Protein AF-A0AAU3GAJ8-F1 (afdb_monomer_lite)

pLDDT: mean 73.3, std 19.75, range [35.81, 93.75]

Secondary structure (DSSP, 8-state):
---------------------------STT---EEETTEEESPPTTSB--GGGTT-EEE-TTT--EEEEEEETTEEEEE-

Sequence (80 aa):
MRLRAILSATVLAGGLLVAPVAAGTADAAACRVHQVSQHWECVTPGAFCSAAAHGKVGIAKVTGKRYRCKQSSPRWRWLR

Foldseek 3Di:
DDDDDDDDDDDDDPDDDDDWDDDDDDPDPDDDFDDDPQEIEQFDAFDFDTPVQAQGWYARPVPRDIFHQYCDPPTTGGYD

Radius of gyration: 20.11 Å; chains: 1; bounding box: 78×20×22 Å

Structure (mmCIF, N/CA/C/O backbone):
data_AF-A0AAU3GAJ8-F1
#
_entry.id   AF-A0AAU3GAJ8-F1
#
loop_
_atom_site.group_PDB
_atom_site.id
_atom_site.type_symbol
_atom_site.label_atom_id
_atom_site.label_alt_id
_atom_site.label_comp_id
_atom_site.label_asym_id
_atom_site.label_entity_id
_atom_site.label_seq_id
_atom_site.pdbx_PDB_ins_code
_atom_site.Cartn_x
_atom_site.Cartn_y
_atom_site.Cartn_z
_atom_site.occupancy
_atom_site.B_iso_or_equiv
_atom_site.auth_seq_id
_atom_site.auth_comp_id
_atom_site.auth_asym_id
_atom_site.auth_atom_id
_atom_site.pdbx_PDB_model_num
ATOM 1 N N . MET A 1 1 ? 60.776 -0.082 -4.764 1.00 35.81 1 MET A N 1
ATOM 2 C CA . MET A 1 1 ? 59.386 -0.559 -4.592 1.00 35.81 1 MET A CA 1
ATOM 3 C C . MET A 1 1 ? 58.554 0.611 -4.081 1.00 35.81 1 MET A C 1
ATOM 5 O O . MET A 1 1 ? 58.863 1.133 -3.020 1.00 35.81 1 MET A O 1
ATOM 9 N N . ARG A 1 2 ? 57.621 1.129 -4.891 1.00 45.84 2 ARG A N 1
ATOM 10 C CA . ARG A 1 2 ? 56.830 2.336 -4.587 1.00 45.84 2 ARG A CA 1
ATOM 11 C C . ARG A 1 2 ? 55.437 1.915 -4.113 1.00 45.84 2 ARG A C 1
ATOM 13 O O . ARG A 1 2 ? 54.721 1.286 -4.881 1.00 45.84 2 ARG A O 1
ATOM 20 N N . LEU A 1 3 ? 55.065 2.275 -2.887 1.00 46.16 3 LEU A N 1
ATOM 21 C CA . LEU A 1 3 ? 53.710 2.121 -2.347 1.00 46.16 3 LEU A CA 1
ATOM 22 C C . LEU A 1 3 ? 53.358 3.354 -1.507 1.00 46.16 3 LEU A C 1
ATOM 24 O O . LEU A 1 3 ? 53.918 3.561 -0.435 1.00 46.16 3 LEU A O 1
ATOM 28 N N . ARG A 1 4 ? 52.436 4.170 -2.026 1.00 51.97 4 ARG A N 1
ATOM 29 C CA . ARG A 1 4 ? 51.612 5.159 -1.309 1.00 51.97 4 ARG A CA 1
ATOM 30 C C . ARG A 1 4 ? 50.285 5.206 -2.085 1.00 51.97 4 ARG A C 1
ATOM 32 O O . ARG A 1 4 ? 50.291 5.631 -3.231 1.00 51.97 4 ARG A O 1
ATOM 39 N N . ALA A 1 5 ? 49.273 4.426 -1.715 1.00 52.97 5 ALA A N 1
ATOM 40 C CA . ALA A 1 5 ? 48.326 4.613 -0.612 1.00 52.97 5 ALA A CA 1
ATOM 41 C C . ALA A 1 5 ? 47.263 5.702 -0.892 1.00 52.97 5 ALA A C 1
ATOM 43 O O . ALA A 1 5 ? 47.552 6.890 -0.830 1.00 52.97 5 ALA A O 1
ATOM 44 N N . ILE A 1 6 ? 46.035 5.196 -1.096 1.00 55.19 6 ILE A N 1
ATOM 45 C CA . ILE A 1 6 ? 44.715 5.741 -0.722 1.00 55.19 6 ILE A CA 1
ATOM 46 C C . ILE A 1 6 ? 44.134 6.845 -1.628 1.00 55.19 6 ILE A C 1
ATOM 48 O O . ILE A 1 6 ? 44.390 8.031 -1.448 1.00 55.19 6 ILE A O 1
ATOM 52 N N . LEU A 1 7 ? 43.259 6.432 -2.557 1.00 52.34 7 LEU A N 1
ATOM 53 C CA . LEU A 1 7 ? 42.281 7.304 -3.216 1.00 52.34 7 LEU A CA 1
ATOM 54 C C . LEU A 1 7 ? 40.958 7.278 -2.441 1.00 52.34 7 LEU A C 1
ATOM 56 O O . LEU A 1 7 ? 40.320 6.235 -2.294 1.00 52.34 7 LEU A O 1
ATOM 60 N N . SER A 1 8 ? 40.574 8.453 -1.954 1.00 51.81 8 SER A N 1
ATOM 61 C CA . SER A 1 8 ? 39.341 8.725 -1.225 1.00 51.81 8 SER A CA 1
ATOM 62 C C . SER A 1 8 ? 38.133 8.856 -2.159 1.00 51.81 8 SER A C 1
ATOM 64 O O . SER A 1 8 ? 38.177 9.589 -3.140 1.00 51.81 8 SER A O 1
ATOM 66 N N . ALA A 1 9 ? 37.074 8.135 -1.782 1.00 53.81 9 ALA A N 1
ATOM 67 C CA . ALA A 1 9 ? 35.637 8.417 -1.866 1.00 53.81 9 ALA A CA 1
ATOM 68 C C . ALA A 1 9 ? 35.084 9.387 -2.930 1.00 53.81 9 ALA A C 1
ATOM 70 O O . ALA A 1 9 ? 35.445 10.556 -2.982 1.00 53.81 9 ALA A O 1
ATOM 71 N N . THR A 1 10 ? 34.011 8.956 -3.603 1.00 53.75 10 THR A N 1
ATOM 72 C CA . THR A 1 10 ? 32.749 9.724 -3.696 1.00 53.75 10 THR A CA 1
ATOM 73 C C . THR A 1 10 ? 31.642 8.838 -4.276 1.00 53.75 10 THR A C 1
ATOM 75 O O . THR A 1 10 ? 31.618 8.527 -5.462 1.00 53.75 10 THR A O 1
ATOM 78 N N . VAL A 1 11 ? 30.710 8.405 -3.423 1.00 55.66 11 VAL A N 1
ATOM 79 C CA . VAL A 1 11 ? 29.450 7.780 -3.851 1.00 55.66 11 VAL A CA 1
ATOM 80 C C . VAL A 1 11 ? 28.464 8.912 -4.128 1.00 55.66 11 VAL A C 1
ATOM 82 O O . VAL A 1 11 ? 27.942 9.519 -3.195 1.00 55.66 11 VAL A O 1
ATOM 85 N N . LEU A 1 12 ? 28.226 9.226 -5.404 1.00 48.69 12 LEU A N 1
ATOM 86 C CA . LEU A 1 12 ? 27.135 10.114 -5.809 1.00 48.69 12 LEU A CA 1
ATOM 87 C C . LEU A 1 12 ? 25.829 9.309 -5.834 1.00 48.69 12 LEU A C 1
ATOM 89 O O . LEU A 1 12 ? 25.562 8.545 -6.761 1.00 48.69 12 LEU A O 1
ATOM 93 N N . ALA A 1 13 ? 25.012 9.476 -4.797 1.00 49.16 13 ALA A N 1
ATOM 94 C CA . ALA A 1 13 ? 23.638 8.999 -4.782 1.00 49.16 13 ALA A CA 1
ATOM 95 C C . ALA A 1 13 ? 22.783 9.886 -5.706 1.00 49.16 13 ALA A C 1
ATOM 97 O O . ALA A 1 13 ? 22.381 10.989 -5.339 1.00 49.16 13 ALA A O 1
ATOM 98 N N . GLY A 1 14 ? 22.517 9.408 -6.923 1.00 43.12 14 GLY A N 1
ATOM 99 C CA . GLY A 1 14 ? 21.547 10.013 -7.834 1.00 43.12 14 GLY A CA 1
ATOM 100 C C . GLY A 1 14 ? 20.119 9.732 -7.365 1.00 43.12 14 GLY A C 1
ATOM 101 O O . GLY A 1 14 ? 19.571 8.664 -7.629 1.00 43.12 14 GLY A O 1
ATOM 102 N N . GLY A 1 15 ? 19.517 10.682 -6.650 1.00 40.91 15 GLY A N 1
ATOM 103 C CA . GLY A 1 15 ? 18.098 10.659 -6.300 1.00 40.91 15 GLY A CA 1
ATOM 104 C C . GLY A 1 15 ? 17.238 11.005 -7.514 1.00 40.91 15 GLY A C 1
ATOM 105 O O . GLY A 1 15 ? 17.113 12.171 -7.879 1.00 40.91 15 GLY A O 1
ATOM 106 N N . LEU A 1 16 ? 16.646 9.991 -8.147 1.00 49.72 16 LEU A N 1
ATOM 107 C CA . LEU A 1 16 ? 15.691 10.163 -9.240 1.00 49.72 16 LEU A CA 1
ATOM 108 C C . LEU A 1 16 ? 14.330 10.601 -8.668 1.00 49.72 16 LEU A C 1
ATOM 110 O O . LEU A 1 16 ? 13.626 9.819 -8.027 1.00 49.72 16 LEU A O 1
ATOM 114 N N . LEU A 1 17 ? 13.969 11.865 -8.890 1.00 50.16 17 LEU A N 1
ATOM 115 C CA . LEU A 1 17 ? 12.653 12.429 -8.587 1.00 50.16 17 LEU A CA 1
ATOM 116 C C . LEU A 1 17 ? 11.601 11.820 -9.528 1.00 50.16 17 LEU A C 1
ATOM 118 O O . LEU A 1 17 ? 11.456 12.250 -10.669 1.00 50.16 17 LEU A O 1
ATOM 122 N N . VAL A 1 18 ? 10.859 10.816 -9.059 1.00 47.34 18 VAL A N 1
ATOM 123 C CA . VAL A 1 18 ? 9.718 10.258 -9.799 1.00 47.34 18 VAL A CA 1
ATOM 124 C C . VAL A 1 18 ? 8.434 10.937 -9.323 1.00 47.34 18 VAL A C 1
ATOM 126 O O . VAL A 1 18 ? 7.986 10.736 -8.193 1.00 47.34 18 VAL A O 1
ATOM 129 N N . ALA A 1 19 ? 7.859 11.761 -10.201 1.00 43.78 19 ALA A N 1
ATOM 130 C CA . ALA A 1 19 ? 6.567 12.418 -10.027 1.00 43.78 19 ALA A CA 1
ATOM 131 C C . ALA A 1 19 ? 5.427 11.395 -9.812 1.00 43.78 19 ALA A C 1
ATOM 133 O O . ALA A 1 19 ? 5.456 10.306 -10.396 1.00 43.78 19 ALA A O 1
ATOM 134 N N . PRO A 1 20 ? 4.400 11.708 -9.000 1.00 46.28 20 PRO A N 1
ATOM 135 C CA . PRO A 1 20 ? 3.314 10.776 -8.739 1.00 46.28 20 PRO A CA 1
ATOM 136 C C . PRO A 1 20 ? 2.382 10.696 -9.954 1.00 46.28 20 PRO A C 1
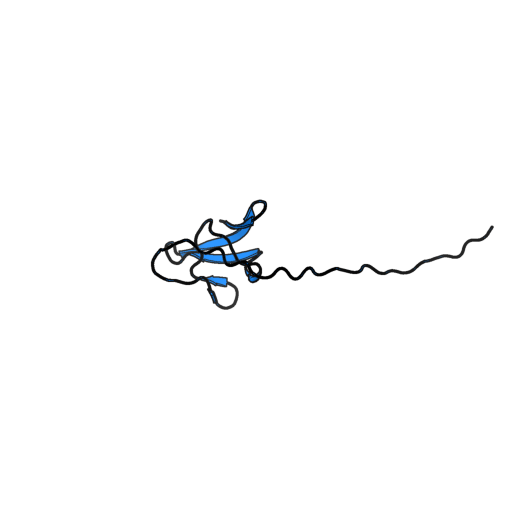ATOM 138 O O . PRO A 1 20 ? 1.629 11.620 -10.250 1.00 46.28 20 PRO A O 1
ATOM 141 N N . VAL A 1 21 ? 2.414 9.556 -10.640 1.00 44.31 21 VAL A N 1
ATOM 142 C CA . VAL A 1 21 ? 1.425 9.184 -11.656 1.00 44.31 21 VAL A CA 1
ATOM 143 C C . VAL A 1 21 ? 0.111 8.861 -10.936 1.00 44.31 21 VAL A C 1
ATOM 145 O O . VAL A 1 21 ? 0.029 7.936 -10.124 1.00 44.31 21 VAL A O 1
ATOM 148 N N . ALA A 1 22 ? -0.916 9.664 -11.198 1.00 47.81 22 ALA A N 1
ATOM 149 C CA . ALA A 1 22 ? -2.275 9.416 -10.745 1.00 47.81 22 ALA A CA 1
ATOM 150 C C . ALA A 1 22 ? -2.903 8.331 -11.633 1.00 4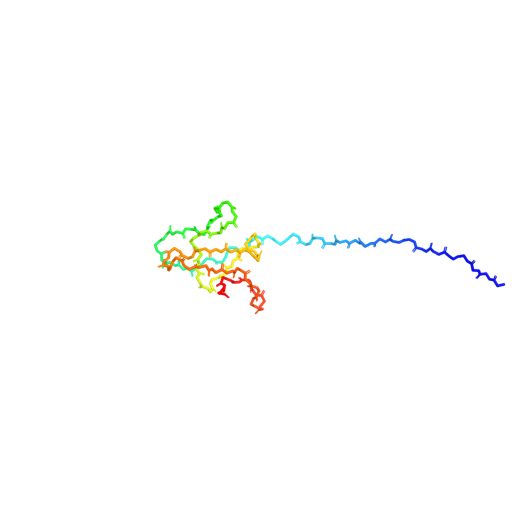7.81 22 ALA A C 1
ATOM 152 O O . ALA A 1 22 ? -3.235 8.582 -12.786 1.00 47.81 22 ALA A O 1
ATOM 153 N N . ALA A 1 23 ? -3.061 7.118 -11.103 1.00 46.84 23 ALA A N 1
ATOM 154 C CA . ALA A 1 23 ? -3.82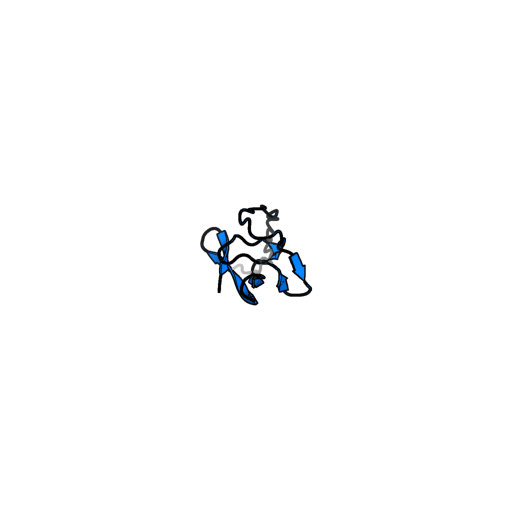5 6.053 -11.748 1.00 46.84 23 ALA A CA 1
ATOM 155 C C . ALA A 1 23 ? -5.057 5.739 -10.890 1.00 46.84 23 ALA A C 1
ATOM 157 O O . ALA A 1 23 ? -5.038 4.841 -10.049 1.00 46.84 23 ALA A O 1
ATOM 158 N N . GLY A 1 24 ? -6.106 6.544 -11.069 1.00 44.78 24 GLY A N 1
ATOM 159 C CA . GLY A 1 24 ? -7.423 6.327 -10.480 1.00 44.78 24 GLY A CA 1
ATOM 160 C C . GLY A 1 24 ? -8.355 5.644 -11.475 1.00 44.78 24 GLY A C 1
ATOM 161 O O . GLY A 1 24 ? -8.537 6.151 -12.571 1.00 44.78 24 GLY A O 1
ATOM 162 N N . THR A 1 25 ? -8.937 4.513 -11.082 1.00 47.28 25 THR A N 1
ATOM 163 C CA . THR A 1 25 ? -10.244 4.015 -11.550 1.00 47.28 25 THR A CA 1
ATOM 164 C C . THR A 1 25 ? -10.752 3.003 -10.522 1.00 47.28 25 THR A C 1
ATOM 166 O O . THR A 1 25 ? -10.429 1.820 -10.562 1.00 47.28 25 THR A O 1
ATOM 169 N N . ALA A 1 26 ? -11.503 3.496 -9.540 1.00 47.16 26 ALA A N 1
ATOM 170 C CA . ALA A 1 26 ? -12.397 2.687 -8.719 1.00 47.16 26 ALA A CA 1
ATOM 171 C C . ALA A 1 26 ? -13.517 3.605 -8.218 1.00 47.16 26 ALA A C 1
ATOM 173 O O . ALA A 1 26 ? -13.439 4.197 -7.141 1.00 47.16 26 ALA A O 1
ATOM 174 N N . ASP A 1 27 ? -14.525 3.767 -9.072 1.00 48.19 27 ASP A N 1
ATOM 175 C CA . ASP A 1 27 ? -15.805 4.395 -8.764 1.00 48.19 27 ASP A CA 1
ATOM 176 C C . ASP A 1 27 ? -16.548 3.548 -7.720 1.00 48.19 27 ASP A C 1
ATOM 178 O O . ASP A 1 27 ? -17.264 2.600 -8.031 1.00 48.19 27 ASP A O 1
ATOM 182 N N . ALA A 1 28 ? -16.326 3.868 -6.447 1.00 47.09 28 ALA A N 1
ATOM 183 C CA . ALA A 1 28 ? -17.149 3.427 -5.330 1.00 47.09 28 ALA A CA 1
ATOM 184 C C . ALA A 1 28 ? -17.215 4.572 -4.308 1.00 47.09 28 ALA A C 1
ATOM 186 O O . ALA A 1 28 ? -16.290 4.779 -3.525 1.00 47.09 28 ALA A O 1
ATOM 187 N N . ALA A 1 29 ? -18.299 5.354 -4.364 1.00 49.59 29 ALA A N 1
ATOM 188 C CA . ALA A 1 29 ? -18.678 6.379 -3.386 1.00 49.59 29 ALA A CA 1
ATOM 189 C C . ALA A 1 29 ? -17.529 7.301 -2.916 1.00 49.59 29 ALA A C 1
ATOM 191 O O . ALA A 1 29 ? -17.129 7.264 -1.754 1.00 49.59 29 ALA A O 1
ATOM 192 N N . ALA A 1 30 ? -17.007 8.111 -3.847 1.00 58.47 30 ALA A N 1
ATOM 193 C CA . ALA A 1 30 ? -16.218 9.343 -3.680 1.00 58.47 30 ALA A CA 1
ATOM 194 C C . ALA A 1 30 ? -15.398 9.533 -2.382 1.00 58.47 30 ALA A C 1
ATOM 196 O O . ALA A 1 30 ? -15.340 10.639 -1.845 1.00 58.47 30 ALA A O 1
ATOM 197 N N . CYS A 1 31 ? -14.714 8.505 -1.875 1.00 66.38 31 CYS A N 1
ATOM 198 C CA . CYS A 1 31 ? -13.664 8.726 -0.894 1.00 66.38 31 CYS A CA 1
ATOM 199 C C . CYS A 1 31 ? -12.323 8.736 -1.608 1.00 66.38 31 CYS A C 1
ATOM 201 O O . CYS A 1 31 ? -11.832 7.704 -2.061 1.00 66.38 31 CYS A O 1
ATOM 203 N N . ARG A 1 32 ? -11.741 9.929 -1.737 1.00 77.50 32 ARG A N 1
ATOM 204 C CA . ARG A 1 32 ? -10.405 10.080 -2.306 1.00 77.50 32 ARG A CA 1
ATOM 205 C C . ARG A 1 32 ? -9.381 9.541 -1.318 1.00 77.50 32 ARG A C 1
ATOM 207 O O . ARG A 1 32 ? -9.468 9.817 -0.123 1.00 77.50 32 ARG A O 1
ATOM 214 N N . VAL A 1 33 ? -8.410 8.793 -1.833 1.00 84.25 33 VAL A N 1
ATOM 215 C CA . VAL A 1 33 ? -7.244 8.358 -1.061 1.00 84.25 33 VAL A CA 1
ATOM 216 C C . VAL A 1 33 ? -6.531 9.598 -0.530 1.00 84.25 33 VAL A C 1
ATOM 218 O O . VAL A 1 33 ? -6.105 10.445 -1.313 1.00 84.25 33 VAL A O 1
ATOM 221 N N . HIS A 1 34 ? -6.413 9.713 0.786 1.00 83.06 34 HIS A N 1
ATOM 222 C CA . HIS A 1 34 ? -5.750 10.839 1.438 1.00 83.06 34 HIS A CA 1
ATOM 223 C C . HIS A 1 34 ? -4.936 10.351 2.631 1.00 83.06 34 HIS A C 1
ATOM 225 O O . HIS A 1 34 ? -5.209 9.295 3.202 1.00 83.06 34 HIS A O 1
ATOM 231 N N . GLN A 1 35 ? -3.897 11.102 2.975 1.00 87.75 35 GLN A N 1
ATOM 232 C CA . GLN A 1 35 ? -3.063 10.791 4.123 1.00 87.75 35 GLN A CA 1
ATOM 233 C C . GLN A 1 35 ? -3.677 11.409 5.381 1.00 87.75 35 GLN A C 1
ATOM 235 O O . GLN A 1 35 ? -3.962 12.603 5.417 1.00 87.75 35 GLN A O 1
ATOM 240 N N . VAL A 1 36 ? -3.836 10.593 6.417 1.00 86.81 36 VAL A N 1
ATOM 241 C CA . VAL A 1 36 ? -4.275 10.993 7.752 1.00 86.81 36 VAL A CA 1
ATOM 242 C C . VAL A 1 36 ? -3.146 10.658 8.716 1.00 86.81 36 VAL A C 1
ATOM 244 O O . VAL A 1 36 ? -2.918 9.501 9.066 1.00 86.81 36 VAL A O 1
ATOM 247 N N . SER A 1 37 ? -2.394 11.681 9.123 1.00 84.75 37 SER A N 1
ATOM 248 C CA . SER A 1 37 ? -1.212 11.525 9.978 1.00 84.75 37 SER A CA 1
ATOM 249 C C . SER A 1 37 ? -0.212 10.504 9.397 1.00 84.75 37 SER A C 1
ATOM 251 O O . SER A 1 37 ? 0.453 10.783 8.394 1.00 84.75 37 SER A O 1
ATOM 253 N N . GLN A 1 38 ? -0.110 9.311 9.989 1.00 85.75 38 GLN A N 1
ATOM 254 C CA . GLN A 1 38 ? 0.847 8.271 9.604 1.00 85.75 38 GLN A CA 1
ATOM 255 C C . GLN A 1 38 ? 0.253 7.151 8.734 1.00 85.75 38 GLN A C 1
ATOM 257 O O . GLN A 1 38 ? 0.992 6.253 8.316 1.00 85.75 38 GLN A O 1
ATOM 262 N N . HIS A 1 39 ? -1.049 7.180 8.432 1.00 85.44 39 HIS A N 1
ATOM 263 C CA . HIS A 1 39 ? -1.712 6.188 7.582 1.00 85.44 39 HIS A CA 1
ATOM 264 C C . HIS A 1 39 ? -2.487 6.835 6.437 1.00 85.44 39 HIS A C 1
ATOM 266 O O . HIS A 1 39 ? -2.778 8.024 6.438 1.00 85.44 39 HIS A O 1
ATOM 272 N N . TRP A 1 40 ? -2.794 6.040 5.419 1.00 90.62 40 TRP A N 1
ATOM 273 C CA . TRP A 1 40 ? -3.644 6.458 4.309 1.00 90.62 40 TRP A CA 1
ATOM 274 C C . TRP A 1 40 ? -5.074 5.991 4.550 1.00 90.62 40 TRP A C 1
ATOM 276 O O . TRP A 1 40 ? -5.300 4.856 4.959 1.00 90.62 40 TRP A O 1
ATOM 286 N N . GLU A 1 41 ? -6.058 6.829 4.284 1.00 90.31 41 GLU A N 1
ATOM 287 C CA . GLU A 1 41 ? -7.462 6.443 4.352 1.00 90.31 41 GLU A CA 1
ATOM 288 C C . GLU A 1 41 ? -8.060 6.305 2.962 1.00 90.31 41 GLU A C 1
ATOM 290 O O . GLU A 1 41 ? -7.535 6.813 1.969 1.00 90.31 41 GLU A O 1
ATOM 295 N N . CYS A 1 42 ? -9.161 5.560 2.902 1.00 86.81 42 CYS A N 1
ATOM 296 C CA . CYS A 1 42 ? -9.907 5.308 1.678 1.00 86.81 42 CYS A CA 1
ATOM 297 C C . CYS A 1 42 ? -9.105 4.598 0.585 1.00 86.81 42 CYS A C 1
ATOM 299 O O . CYS A 1 42 ? -9.347 4.794 -0.604 1.00 86.81 42 CYS A O 1
ATOM 301 N N . VAL A 1 43 ? -8.177 3.722 0.981 1.00 90.31 43 VAL A N 1
ATOM 302 C CA . VAL A 1 43 ? -7.408 2.931 0.015 1.00 90.31 43 VAL A CA 1
ATOM 303 C C . VAL A 1 43 ? -8.272 1.862 -0.634 1.00 90.31 43 VAL A C 1
ATOM 305 O O . VAL A 1 43 ? -9.094 1.215 0.014 1.00 90.31 43 VAL A O 1
ATOM 308 N N . THR A 1 44 ? -8.066 1.654 -1.930 1.00 88.94 44 THR A N 1
ATOM 309 C CA . THR A 1 44 ? -8.744 0.588 -2.667 1.00 88.94 44 THR A CA 1
ATOM 310 C C . THR A 1 44 ? -7.838 -0.645 -2.707 1.00 88.94 44 THR A C 1
ATOM 312 O O . THR A 1 44 ? -6.699 -0.536 -3.170 1.00 88.94 44 THR A O 1
ATOM 315 N N . PRO A 1 45 ? -8.296 -1.818 -2.234 1.00 89.44 45 PRO A N 1
ATOM 316 C CA . PRO A 1 45 ? -7.525 -3.057 -2.308 1.00 89.44 45 PRO A CA 1
ATOM 317 C C . PRO A 1 45 ? -7.099 -3.370 -3.750 1.00 89.44 45 PRO A C 1
ATOM 319 O O . PRO A 1 45 ? -7.910 -3.297 -4.667 1.00 89.44 45 PRO A O 1
ATOM 322 N N . GLY A 1 46 ? -5.827 -3.703 -3.969 1.00 87.19 46 GLY A N 1
ATOM 323 C CA . GLY A 1 46 ? -5.273 -4.030 -5.289 1.00 87.19 46 GLY A CA 1
ATOM 324 C C . GLY A 1 46 ? -5.046 -2.835 -6.228 1.00 87.19 46 GLY A C 1
ATOM 325 O O . GLY A 1 46 ? -4.364 -2.985 -7.250 1.00 87.19 46 GLY A O 1
ATOM 326 N N . ALA A 1 47 ? -5.549 -1.647 -5.884 1.00 89.00 47 ALA A N 1
ATOM 327 C CA . ALA A 1 47 ? -5.317 -0.432 -6.655 1.00 89.00 47 ALA A CA 1
ATOM 328 C C . ALA A 1 47 ? -3.872 0.054 -6.525 1.00 89.00 47 ALA A C 1
ATOM 330 O O . ALA A 1 47 ? -3.158 -0.303 -5.582 1.00 89.00 47 ALA A O 1
ATOM 331 N N . PHE A 1 48 ? -3.454 0.888 -7.477 1.00 90.25 48 PHE A N 1
ATOM 332 C CA . PHE A 1 48 ? -2.149 1.529 -7.426 1.00 90.25 48 PHE A CA 1
ATOM 333 C C . PHE A 1 48 ? -2.062 2.491 -6.249 1.00 90.25 48 PHE A C 1
ATOM 335 O O . PHE A 1 48 ? -3.023 3.180 -5.907 1.00 90.25 48 PHE A O 1
ATOM 342 N N 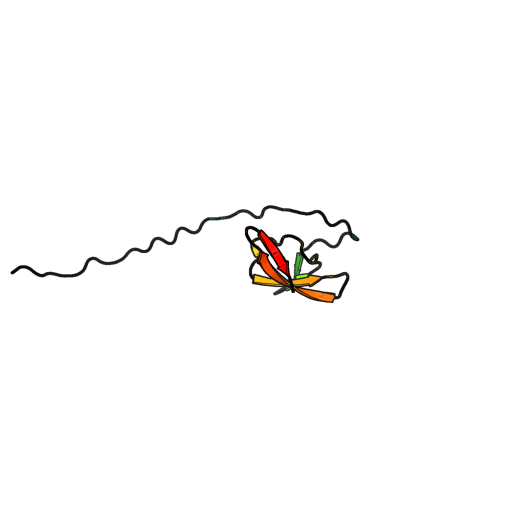. CYS A 1 49 ? -0.892 2.529 -5.631 1.00 89.94 49 CYS A N 1
ATOM 343 C CA . CYS A 1 49 ? -0.575 3.509 -4.609 1.00 89.94 49 CYS A CA 1
ATOM 344 C C . CYS A 1 49 ? 0.436 4.521 -5.146 1.00 89.94 49 CYS A C 1
ATOM 346 O O . CYS A 1 49 ? 1.243 4.213 -6.023 1.00 89.94 49 CYS A O 1
ATOM 348 N N . SER A 1 50 ? 0.350 5.749 -4.634 1.00 87.56 50 SER A N 1
ATOM 349 C CA . SER A 1 50 ? 1.262 6.835 -4.986 1.00 87.56 50 SER A CA 1
ATOM 350 C C . SER A 1 50 ? 2.659 6.591 -4.412 1.00 87.56 50 SER A C 1
ATOM 352 O O . SER A 1 50 ? 2.821 5.866 -3.429 1.00 87.56 50 SER A O 1
ATOM 354 N N . ALA A 1 51 ? 3.666 7.268 -4.970 1.00 86.94 51 ALA A N 1
ATOM 355 C CA . ALA A 1 51 ? 5.044 7.187 -4.481 1.00 86.94 51 ALA A CA 1
ATOM 356 C C . ALA A 1 51 ? 5.175 7.533 -2.986 1.00 86.94 51 ALA A C 1
ATOM 358 O O . ALA A 1 51 ? 5.882 6.852 -2.248 1.00 86.94 51 ALA A O 1
ATOM 359 N N . ALA A 1 52 ? 4.417 8.528 -2.512 1.00 87.12 52 ALA A N 1
ATOM 360 C CA . ALA A 1 52 ? 4.369 8.912 -1.099 1.00 87.12 52 ALA A CA 1
ATOM 361 C C . ALA A 1 52 ? 3.790 7.813 -0.184 1.00 87.12 52 ALA A C 1
ATOM 363 O O . ALA A 1 52 ? 4.053 7.785 1.020 1.00 87.12 52 ALA A O 1
ATOM 364 N N . ALA A 1 53 ? 3.003 6.897 -0.749 1.00 89.62 53 ALA A N 1
ATOM 365 C CA . ALA A 1 53 ? 2.426 5.772 -0.038 1.00 89.62 53 ALA A CA 1
ATOM 366 C C . ALA A 1 53 ? 3.323 4.527 -0.044 1.00 89.62 53 ALA A C 1
ATOM 368 O O . ALA A 1 53 ? 3.011 3.586 0.682 1.00 89.62 53 ALA A O 1
ATOM 369 N N . HIS A 1 54 ? 4.425 4.486 -0.802 1.00 92.44 54 HIS A N 1
ATOM 370 C CA . HIS A 1 54 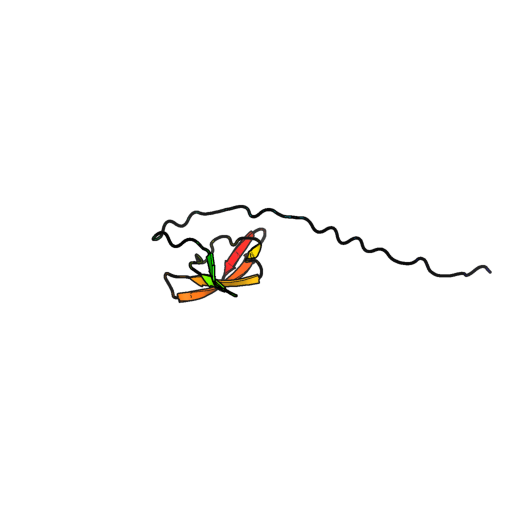? 5.304 3.313 -0.877 1.00 92.44 54 HIS A CA 1
ATOM 371 C C . HIS A 1 54 ? 5.749 2.842 0.519 1.00 92.44 54 HIS A C 1
ATOM 373 O O . HIS A 1 54 ? 6.283 3.604 1.323 1.00 92.44 54 HIS A O 1
ATOM 379 N N . GLY A 1 55 ? 5.471 1.574 0.841 1.00 89.31 55 GLY A N 1
ATOM 380 C CA . GLY A 1 55 ? 5.780 0.963 2.138 1.00 89.31 55 GLY A CA 1
ATOM 381 C C . GLY A 1 55 ? 4.857 1.372 3.295 1.00 89.31 55 GLY A C 1
ATOM 382 O O . GLY A 1 55 ? 4.937 0.765 4.370 1.00 89.31 55 GLY A O 1
ATOM 383 N N . LYS A 1 56 ? 3.960 2.345 3.093 1.00 92.75 56 LYS A N 1
ATOM 384 C CA . LYS A 1 56 ? 2.996 2.830 4.090 1.00 92.75 56 LYS A CA 1
ATOM 385 C C . LYS A 1 56 ? 1.765 1.932 4.170 1.00 92.75 56 LYS A C 1
ATOM 387 O O . LYS A 1 56 ? 1.494 1.109 3.293 1.00 92.75 56 LYS A O 1
ATOM 392 N N . VAL A 1 57 ? 1.023 2.102 5.259 1.00 92.69 57 VAL A N 1
ATOM 393 C CA . VAL A 1 57 ? -0.233 1.397 5.522 1.00 92.69 57 VAL A CA 1
ATOM 394 C C . VAL A 1 57 ? -1.401 2.314 5.194 1.00 92.69 57 VAL A C 1
ATOM 396 O O . VAL A 1 57 ? -1.357 3.506 5.495 1.00 92.69 57 VAL A O 1
ATOM 399 N N . GLY A 1 58 ? -2.449 1.746 4.614 1.00 92.19 58 GLY A N 1
ATOM 400 C CA . GLY A 1 58 ? -3.719 2.412 4.430 1.00 92.19 58 GLY A CA 1
ATOM 401 C C . GLY A 1 58 ? -4.911 1.546 4.810 1.00 92.19 58 GLY A C 1
ATOM 402 O O . GLY A 1 58 ? -4.810 0.322 4.888 1.00 92.19 58 GLY A O 1
ATOM 403 N N . ILE A 1 59 ? -6.036 2.195 5.085 1.00 91.69 59 ILE A N 1
ATOM 404 C CA . ILE A 1 59 ? -7.276 1.582 5.551 1.00 91.69 59 ILE A CA 1
ATOM 405 C C . ILE A 1 59 ? -8.335 1.723 4.464 1.00 91.69 59 ILE A C 1
ATOM 407 O O . ILE A 1 59 ? -8.633 2.825 3.997 1.00 91.69 59 ILE A O 1
ATOM 411 N N . ALA A 1 60 ? -8.880 0.593 4.020 1.00 90.12 60 ALA A N 1
ATOM 412 C CA . ALA A 1 60 ? -9.943 0.599 3.028 1.00 90.12 60 ALA A CA 1
ATOM 413 C C . ALA A 1 60 ? -11.262 0.981 3.695 1.00 90.12 60 ALA A C 1
ATOM 415 O O . ALA A 1 60 ? -11.722 0.257 4.574 1.00 90.12 60 ALA A O 1
ATOM 416 N N . LYS A 1 61 ? -11.894 2.075 3.257 1.00 81.12 61 LYS A N 1
ATOM 417 C CA . LYS A 1 61 ? -13.148 2.575 3.850 1.00 81.12 61 LYS A CA 1
ATOM 418 C C . LYS A 1 61 ? -14.259 1.522 3.840 1.00 81.12 61 LYS A C 1
ATOM 420 O O . LYS A 1 61 ? -14.951 1.354 4.833 1.00 81.12 61 LYS A O 1
ATOM 425 N N . VAL A 1 62 ? -14.381 0.784 2.737 1.00 79.69 62 VAL A N 1
ATOM 426 C CA . VAL A 1 62 ? -15.429 -0.231 2.536 1.00 79.69 62 VAL A CA 1
ATOM 427 C C . VAL A 1 62 ? -15.308 -1.438 3.466 1.00 79.69 62 VAL A C 1
ATOM 429 O O . VAL A 1 62 ? -16.321 -2.007 3.849 1.00 79.69 62 VAL A O 1
ATOM 432 N N . THR A 1 63 ? -14.089 -1.846 3.835 1.00 84.50 63 THR A N 1
ATOM 433 C CA . THR A 1 63 ? -13.882 -3.060 4.646 1.00 84.50 63 THR A CA 1
ATOM 434 C C . THR A 1 63 ? -13.262 -2.792 6.015 1.00 84.50 63 THR A C 1
ATOM 436 O O . THR A 1 63 ? -13.086 -3.735 6.777 1.00 84.50 63 THR A O 1
ATOM 439 N N . GLY A 1 64 ? -12.813 -1.567 6.300 1.00 84.81 64 GLY A N 1
ATOM 440 C CA . GLY A 1 64 ? -12.024 -1.214 7.489 1.00 84.81 64 GLY A CA 1
ATOM 441 C C . GLY A 1 64 ? -10.678 -1.945 7.598 1.00 84.81 64 GLY A C 1
ATOM 442 O O . GLY A 1 64 ? -10.024 -1.908 8.636 1.00 84.81 64 GLY A O 1
ATOM 443 N N . LYS A 1 65 ? -10.248 -2.650 6.543 1.00 90.19 65 LYS A N 1
ATOM 444 C CA . LYS A 1 65 ? -9.057 -3.511 6.592 1.00 90.19 65 LYS A CA 1
ATOM 445 C C . LYS A 1 65 ? -7.811 -2.708 6.263 1.00 90.19 65 LYS A C 1
ATOM 447 O O . LYS A 1 65 ? -7.847 -1.810 5.422 1.00 90.19 65 LYS A O 1
ATOM 452 N N . ARG A 1 66 ? -6.705 -3.089 6.899 1.00 91.38 66 ARG A N 1
ATOM 453 C CA . ARG A 1 66 ? -5.379 -2.525 6.646 1.00 91.38 66 ARG A CA 1
ATOM 454 C C . ARG A 1 66 ? -4.752 -3.202 5.431 1.00 91.38 66 ARG A C 1
ATOM 456 O O . ARG A 1 66 ? -4.739 -4.427 5.333 1.00 91.38 66 ARG A O 1
ATOM 463 N N . TYR A 1 67 ? -4.210 -2.386 4.543 1.00 92.31 67 TYR A N 1
ATOM 464 C CA . TYR A 1 67 ? -3.422 -2.779 3.385 1.00 92.31 67 TYR A CA 1
ATOM 465 C C . TYR A 1 67 ? -2.098 -2.028 3.437 1.00 92.31 67 TYR A C 1
ATOM 467 O O . TYR A 1 67 ? -2.036 -0.892 3.898 1.00 92.31 67 TYR A O 1
ATOM 475 N N . ARG A 1 68 ? -1.022 -2.641 2.966 1.00 93.69 68 ARG A N 1
ATOM 476 C CA . ARG A 1 68 ? 0.273 -1.997 2.786 1.00 93.69 68 ARG A CA 1
ATOM 477 C C . ARG A 1 68 ? 0.512 -1.778 1.302 1.00 93.69 68 ARG A C 1
ATOM 479 O O . ARG A 1 68 ? 0.302 -2.673 0.488 1.00 93.69 68 ARG A O 1
ATOM 486 N N . CYS A 1 69 ? 0.977 -0.591 0.954 1.00 92.56 69 CYS A N 1
ATOM 487 C CA . CYS A 1 69 ? 1.456 -0.326 -0.389 1.00 92.56 69 CYS A CA 1
ATOM 488 C C . CYS A 1 69 ? 2.775 -1.087 -0.581 1.00 92.56 69 CYS A C 1
ATOM 490 O O . CYS A 1 69 ? 3.793 -0.746 0.026 1.00 92.56 69 CYS A O 1
ATOM 492 N N . LYS A 1 70 ? 2.734 -2.163 -1.366 1.00 93.75 70 LYS A N 1
ATOM 493 C CA . LYS A 1 70 ? 3.859 -3.063 -1.643 1.00 93.75 70 LYS A CA 1
ATOM 494 C C . LYS A 1 70 ? 4.127 -3.089 -3.147 1.00 93.75 70 LYS A C 1
ATOM 496 O O . LYS A 1 70 ? 3.215 -2.895 -3.955 1.00 93.75 70 LYS A O 1
ATOM 501 N N . GLN A 1 71 ? 5.375 -3.345 -3.522 1.00 93.06 71 GLN A N 1
ATOM 502 C CA . GLN A 1 71 ? 5.744 -3.509 -4.920 1.00 93.06 71 GLN A CA 1
ATOM 503 C C . GLN A 1 71 ? 5.208 -4.846 -5.451 1.00 93.06 71 GLN A C 1
ATOM 505 O O . GLN A 1 71 ? 5.455 -5.904 -4.883 1.00 93.06 71 GLN A O 1
ATOM 510 N N . SER A 1 72 ? 4.465 -4.778 -6.550 1.00 90.19 72 SER A N 1
ATOM 511 C CA . SER A 1 72 ? 3.938 -5.893 -7.332 1.00 90.19 72 SER A CA 1
ATOM 512 C C . SER A 1 72 ? 4.382 -5.676 -8.779 1.00 90.19 72 SER A C 1
ATOM 514 O O . SER A 1 72 ? 3.666 -5.040 -9.558 1.00 90.19 72 SER A O 1
ATOM 516 N N . SER A 1 73 ? 5.604 -6.129 -9.095 1.00 85.25 73 SER A N 1
ATOM 517 C CA . SER A 1 73 ? 6.367 -5.845 -10.325 1.00 85.25 73 SER A CA 1
ATOM 518 C C . SER A 1 73 ? 5.519 -5.551 -11.574 1.00 85.25 73 SER A C 1
ATOM 520 O O . SER A 1 73 ? 4.691 -6.383 -11.946 1.00 85.25 73 SER A O 1
ATOM 522 N N . PRO A 1 74 ? 5.710 -4.404 -12.263 1.00 85.12 74 PRO A N 1
ATOM 523 C CA . PRO A 1 74 ? 6.586 -3.261 -11.955 1.00 85.12 74 PRO A CA 1
ATOM 524 C C . PRO A 1 74 ? 5.905 -2.163 -11.108 1.00 85.12 74 PRO A C 1
ATOM 526 O O . PRO A 1 74 ? 6.418 -1.052 -11.008 1.00 85.12 74 PRO A O 1
ATOM 529 N N . ARG A 1 75 ? 4.722 -2.418 -10.532 1.00 89.75 75 ARG A N 1
ATOM 530 C CA . ARG A 1 75 ? 3.834 -1.368 -10.000 1.00 89.75 75 ARG A CA 1
ATOM 531 C C . ARG A 1 75 ? 3.615 -1.508 -8.496 1.00 89.75 75 ARG A C 1
ATOM 533 O O . ARG A 1 75 ? 3.568 -2.614 -7.977 1.00 89.75 75 ARG A O 1
ATOM 540 N N . TRP A 1 76 ? 3.439 -0.400 -7.788 1.00 91.25 76 TRP A N 1
ATOM 541 C CA . TRP A 1 76 ? 3.105 -0.422 -6.363 1.00 91.25 76 TRP A CA 1
ATOM 542 C C . TRP A 1 76 ? 1.597 -0.469 -6.167 1.00 91.25 76 TRP A C 1
ATOM 544 O O . TRP A 1 76 ? 0.862 0.290 -6.799 1.00 91.25 76 TRP A O 1
ATOM 554 N N . ARG A 1 77 ? 1.127 -1.380 -5.314 1.00 92.81 77 ARG A N 1
ATOM 555 C CA . ARG A 1 77 ? -0.302 -1.604 -5.073 1.00 92.81 77 ARG A CA 1
ATOM 556 C C . ARG A 1 77 ? -0.609 -1.781 -3.593 1.00 92.81 77 ARG A C 1
ATOM 558 O O . ARG A 1 77 ? 0.236 -2.241 -2.826 1.00 92.81 77 ARG A O 1
ATOM 565 N N . TRP A 1 78 ? -1.839 -1.467 -3.200 1.00 91.19 78 TRP A N 1
ATOM 566 C CA . TRP A 1 78 ? -2.364 -1.752 -1.864 1.00 91.19 78 TRP A CA 1
ATOM 567 C C . TRP A 1 78 ? -2.651 -3.249 -1.703 1.00 91.19 78 TRP A C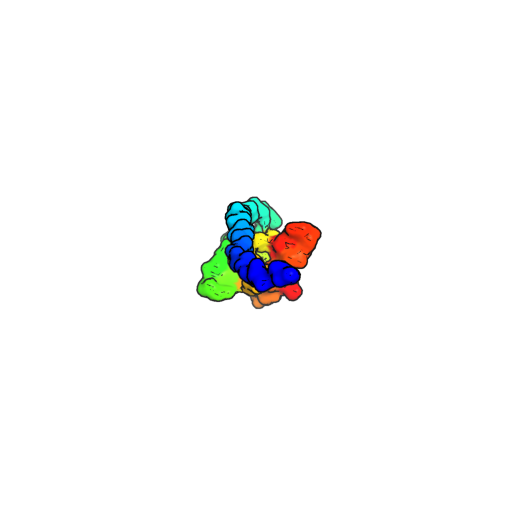 1
ATOM 569 O O . TRP A 1 78 ? -3.676 -3.748 -2.162 1.00 91.19 78 TRP A O 1
ATOM 579 N N . LEU A 1 79 ? -1.749 -3.972 -1.045 1.00 91.19 79 LEU A N 1
ATOM 580 C CA . LEU A 1 79 ? -1.838 -5.415 -0.808 1.00 91.19 79 LEU A CA 1
ATOM 581 C C . LEU A 1 79 ? -1.967 -5.698 0.687 1.00 91.19 79 LEU A C 1
ATOM 583 O O . LEU A 1 79 ? -1.553 -4.885 1.510 1.00 91.19 79 LEU A O 1
ATOM 587 N N . ARG A 1 80 ? -2.550 -6.837 1.056 1.00 86.88 80 ARG A N 1
ATOM 588 C CA . ARG A 1 80 ? -2.581 -7.244 2.465 1.00 86.88 80 ARG A CA 1
ATOM 589 C C . ARG A 1 80 ? -1.185 -7.681 2.933 1.00 86.88 80 ARG A C 1
ATOM 591 O O . ARG A 1 80 ? -0.361 -8.115 2.092 1.00 86.88 80 ARG A O 1
#